Protein AF-A0A0P4WAF0-F1 (afdb_monomer_lite)

Organism: Scylla olivacea (NCBI:txid85551)

pLDDT: mean 70.24, std 19.38, range [36.19, 98.31]

Foldseek 3Di:
DDLDDDPVSLVVVCVVVVHDSVVSVVVSVVVVVVVVVVVVVVVVVVVVVVVVVVVPDDPPPPDDDDDDDDDDDDDDDDDDPPPDPDDPDDPPPPPPDPPPPVDPPPPPVPPDPDDDDPDDDD

Secondary structure (DSSP, 8-state):
--SS--HHHHHHHHHHHT--HHHHHHHHHHHHHHHHHHHHHHHHHHHHHHHHHHHS-----------------PPPPPPPP--PPPPP-PPP-----------------PPP----------

Sequence (122 aa):
MKRYLSSSERAGLAASLHLTETQVKIWFQNRRNKWKRQLAAELEAANMAHAAQRLVRVPILYHDGSSSAEAAHTPPAPPPPSSLPPQPALPPYSLYYPPVTSGYSTTVQAPTPVRPTLSSLV

Radius of gyration: 33.88 Å; chains: 1; bounding box: 62×73×93 Å

InterPro domains:
  IPR001356 Homeodomain [PF00046] (2-37)
  IPR001356 Homeodomain [PS50071] (1-38)
  IPR001356 Homeodomain [SM00389] (1-42)
  IPR001356 Homeodomain [cd00086] (3-38)
  IPR009057 Homedomain-like superfamily [SSF46689] (2-43)
  IPR017970 Homeobox, conserved site [PS00027] (13-36)
  IPR020479 Homeodomain, metazoa [PR00024] (2-13)
  IPR020479 Homeodomain, metazoa [PR00024] (17-27)
  IPR020479 Homeodomain, metazoa [PR00024] (27-36)
  IPR051300 HMX Homeobox Transcription Factors [PTHR46110] (1-120)

Structure (mmCIF, N/CA/C/O backbone):
data_AF-A0A0P4WAF0-F1
#
_entry.id   AF-A0A0P4WAF0-F1
#
loop_
_atom_site.group_PDB
_atom_site.id
_atom_site.type_symbol
_atom_site.label_atom_id
_atom_site.label_alt_id
_atom_site.label_comp_id
_atom_site.label_asym_id
_atom_site.label_entity_id
_atom_site.label_seq_id
_atom_site.pdbx_PDB_ins_code
_atom_site.Cartn_x
_atom_site.Cartn_y
_atom_site.Cartn_z
_atom_site.occupancy
_atom_site.B_iso_or_equiv
_atom_site.auth_seq_id
_atom_site.auth_comp_id
_atom_site.auth_asym_id
_atom_site.auth_atom_id
_atom_site.pdbx_PDB_model_num
ATOM 1 N N . MET A 1 1 ? -11.595 10.898 -9.612 1.00 55.12 1 MET A N 1
ATOM 2 C CA . MET A 1 1 ? -11.375 9.633 -8.866 1.00 55.12 1 MET A CA 1
ATOM 3 C C . MET A 1 1 ? -10.501 9.883 -7.646 1.00 55.12 1 MET A C 1
ATOM 5 O O . MET A 1 1 ? -9.510 10.598 -7.752 1.00 55.12 1 MET A O 1
ATOM 9 N N . LYS A 1 2 ? -10.866 9.311 -6.494 1.00 74.69 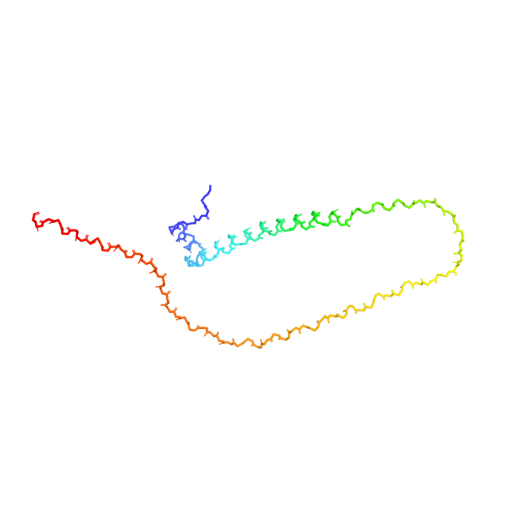2 LYS A N 1
ATOM 10 C CA . LYS A 1 2 ? -10.157 9.474 -5.216 1.00 74.69 2 LYS A CA 1
ATOM 11 C C . LYS A 1 2 ? -8.918 8.562 -5.184 1.00 74.69 2 LYS A C 1
ATOM 13 O O . LYS A 1 2 ? -9.030 7.375 -5.463 1.00 74.69 2 LYS A O 1
ATOM 18 N N . ARG A 1 3 ? -7.727 9.106 -4.888 1.00 81.06 3 ARG A N 1
ATOM 19 C CA . ARG A 1 3 ? -6.443 8.357 -4.947 1.00 81.06 3 ARG A CA 1
ATOM 20 C C . ARG A 1 3 ? -6.126 7.525 -3.695 1.00 81.06 3 ARG A C 1
ATOM 22 O O . ARG A 1 3 ? -5.143 6.785 -3.689 1.00 81.06 3 ARG A O 1
ATOM 29 N N . TYR A 1 4 ? -6.930 7.667 -2.645 1.00 93.50 4 TYR A N 1
ATOM 30 C CA . TYR A 1 4 ? -6.716 7.070 -1.330 1.00 93.50 4 TYR A CA 1
ATOM 31 C C . TYR A 1 4 ? -8.049 6.650 -0.728 1.00 93.50 4 TYR A C 1
ATOM 33 O O . TYR A 1 4 ? -9.045 7.355 -0.888 1.00 93.50 4 TYR A O 1
ATOM 41 N N . LEU A 1 5 ? -8.028 5.535 -0.005 1.00 93.44 5 LEU A N 1
ATOM 42 C CA . LEU A 1 5 ? -9.168 5.067 0.770 1.00 93.44 5 LEU A CA 1
ATOM 43 C C . LEU A 1 5 ? -9.238 5.806 2.110 1.00 93.44 5 LEU A C 1
ATOM 45 O O . LEU A 1 5 ? -8.220 5.953 2.797 1.00 93.44 5 LEU A O 1
ATOM 49 N N . SER A 1 6 ? -10.442 6.216 2.498 1.00 96.12 6 SER A N 1
ATOM 50 C CA . SER A 1 6 ? -10.777 6.616 3.863 1.00 96.12 6 SER A CA 1
ATOM 51 C C . SER A 1 6 ? -10.659 5.422 4.820 1.00 96.12 6 SER A C 1
ATOM 53 O O . SER A 1 6 ? -10.523 4.271 4.396 1.00 96.12 6 SER A O 1
ATOM 55 N N . SER A 1 7 ? -10.715 5.677 6.131 1.00 94.88 7 SER A N 1
ATOM 56 C CA . SER A 1 7 ? -10.716 4.585 7.115 1.00 94.88 7 SER A CA 1
ATOM 57 C C . SER A 1 7 ? -11.950 3.687 6.983 1.00 94.88 7 SER A C 1
ATOM 59 O O . SER A 1 7 ? -11.812 2.471 7.036 1.00 94.88 7 SER A O 1
ATOM 61 N N . SER A 1 8 ? -13.133 4.257 6.723 1.00 95.94 8 SER A N 1
ATOM 62 C CA . SER A 1 8 ? -14.366 3.480 6.538 1.00 95.94 8 SER A CA 1
ATOM 63 C C . SER A 1 8 ? -14.327 2.608 5.280 1.00 95.94 8 SER A C 1
ATOM 65 O O . SER A 1 8 ? -14.676 1.432 5.335 1.00 95.94 8 SER A O 1
ATOM 67 N N . GLU A 1 9 ? -13.826 3.144 4.163 1.00 96.81 9 GLU A N 1
ATOM 68 C CA . GLU A 1 9 ? -13.634 2.384 2.920 1.00 96.81 9 GLU A CA 1
ATOM 69 C C . GLU A 1 9 ? -12.651 1.220 3.137 1.00 96.81 9 GLU A C 1
ATOM 71 O O . GLU A 1 9 ? -12.840 0.120 2.618 1.00 96.81 9 GLU A O 1
ATOM 76 N N . ARG A 1 10 ? -11.609 1.440 3.950 1.00 97.75 10 ARG A N 1
ATOM 77 C CA . ARG A 1 10 ? -10.615 0.416 4.287 1.00 97.75 10 ARG A CA 1
ATOM 78 C C . ARG A 1 10 ? -11.198 -0.697 5.157 1.00 97.75 10 ARG A C 1
ATOM 80 O O . ARG A 1 10 ? -10.925 -1.860 4.875 1.00 97.75 10 ARG A O 1
ATOM 87 N N . ALA A 1 11 ? -12.002 -0.348 6.159 1.00 97.31 11 ALA A N 1
ATOM 88 C CA . ALA A 1 11 ? -12.689 -1.309 7.017 1.00 97.31 11 ALA A CA 1
ATOM 89 C C . ALA A 1 11 ? -13.674 -2.184 6.218 1.00 97.31 11 ALA A C 1
ATOM 91 O O . ALA A 1 11 ? -13.684 -3.402 6.382 1.00 97.31 11 ALA A O 1
ATOM 92 N N . GLY A 1 12 ? -14.431 -1.596 5.282 1.00 97.69 12 GLY A N 1
ATOM 93 C CA . GLY A 1 12 ? -15.344 -2.354 4.416 1.00 97.69 12 GLY A CA 1
ATOM 94 C C . GLY A 1 12 ? -14.625 -3.370 3.518 1.00 97.69 12 GLY A C 1
ATOM 95 O O . GLY A 1 12 ? -15.065 -4.514 3.382 1.00 97.69 12 GLY A O 1
ATOM 96 N N . LEU A 1 13 ? -13.473 -2.987 2.955 1.00 96.94 13 LEU A N 1
ATOM 97 C CA . LEU A 1 13 ? -12.644 -3.889 2.146 1.00 96.94 13 LEU A CA 1
ATOM 98 C C . LEU A 1 13 ? -11.975 -4.979 2.984 1.00 96.94 13 LEU A C 1
ATOM 100 O O . LEU A 1 13 ? -11.900 -6.122 2.545 1.00 96.94 13 LEU A O 1
ATOM 104 N N . ALA A 1 14 ? -11.501 -4.632 4.179 1.00 98.25 14 ALA A N 1
ATOM 105 C CA . ALA A 1 14 ? -10.920 -5.577 5.124 1.00 98.25 14 ALA A CA 1
ATOM 106 C C . ALA A 1 14 ? -11.926 -6.687 5.477 1.00 98.25 14 ALA A C 1
ATOM 108 O O . ALA A 1 14 ? -11.610 -7.867 5.329 1.00 98.25 14 ALA A O 1
ATOM 109 N N . ALA A 1 15 ? -13.161 -6.308 5.821 1.00 97.50 15 ALA A N 1
ATOM 110 C CA . ALA A 1 15 ? -14.244 -7.248 6.100 1.00 97.50 15 ALA A CA 1
ATOM 111 C C . ALA A 1 15 ? -14.574 -8.144 4.895 1.00 97.50 15 ALA A C 1
ATOM 113 O O . ALA A 1 15 ? -14.644 -9.360 5.039 1.00 97.50 15 ALA A O 1
ATOM 114 N N . SER A 1 16 ? -14.719 -7.557 3.703 1.00 98.06 16 SER A N 1
ATOM 115 C CA . SER A 1 16 ? -15.109 -8.293 2.488 1.00 98.06 16 SER A CA 1
ATOM 116 C C . SER A 1 16 ? -14.041 -9.279 2.002 1.00 98.06 16 SER A C 1
ATOM 118 O O . SER A 1 16 ? -14.366 -10.297 1.401 1.00 98.06 16 SER A O 1
ATOM 120 N N . LEU A 1 17 ? -12.762 -8.965 2.224 1.00 97.06 17 LEU A N 1
ATOM 121 C CA . LEU A 1 17 ? -11.628 -9.770 1.760 1.00 97.06 17 LEU A CA 1
ATOM 122 C C . LEU A 1 17 ? -11.052 -10.685 2.849 1.00 97.06 17 LEU A C 1
ATOM 124 O O . LEU A 1 17 ? -10.068 -11.371 2.587 1.00 97.06 17 LEU A O 1
ATOM 128 N N . HIS A 1 18 ? -11.625 -10.678 4.058 1.00 97.69 18 HIS A N 1
ATOM 129 C CA . HIS A 1 18 ? -11.084 -11.368 5.235 1.00 97.69 18 HIS A CA 1
ATOM 130 C C . HIS A 1 18 ? -9.613 -11.009 5.517 1.00 97.69 18 HIS A C 1
ATOM 132 O O . HIS A 1 18 ? -8.778 -11.860 5.819 1.00 97.69 18 HIS A O 1
ATOM 138 N N . LEU A 1 19 ? -9.294 -9.719 5.410 1.00 97.62 19 LEU A N 1
ATOM 139 C CA . LEU A 1 19 ? -7.977 -9.155 5.696 1.00 97.62 19 LEU A CA 1
ATOM 140 C C . LEU A 1 19 ? -8.079 -8.120 6.818 1.00 97.62 19 LEU A C 1
ATOM 142 O O . LEU A 1 19 ? -9.146 -7.616 7.141 1.00 97.62 19 LEU A O 1
ATOM 146 N N . THR A 1 20 ? -6.941 -7.742 7.386 1.00 98.31 20 THR A N 1
ATOM 147 C CA . THR A 1 20 ?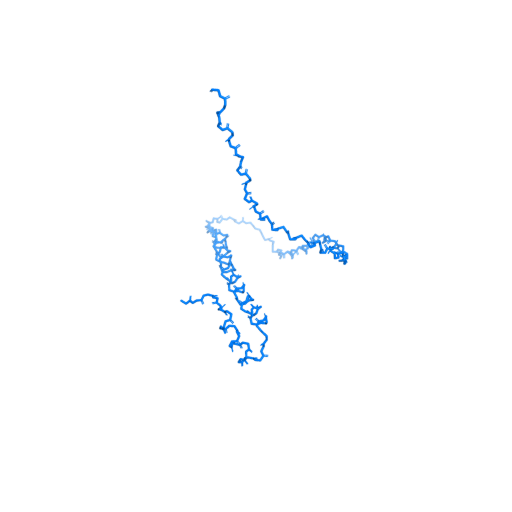 -6.834 -6.611 8.313 1.00 98.31 20 THR A CA 1
ATOM 148 C C . THR A 1 20 ? -6.721 -5.287 7.556 1.00 98.31 20 THR A C 1
ATOM 150 O O . THR A 1 20 ? -6.148 -5.210 6.464 1.00 98.31 20 THR A O 1
ATOM 153 N N . GLU A 1 21 ? -7.170 -4.193 8.174 1.00 97.44 21 GLU A N 1
ATOM 154 C CA . GLU A 1 21 ? -6.993 -2.840 7.628 1.00 97.44 21 GLU A CA 1
ATOM 155 C C . GLU A 1 21 ? -5.527 -2.512 7.297 1.00 97.44 21 GLU A C 1
ATOM 157 O O . GLU A 1 21 ? -5.242 -1.804 6.327 1.00 97.44 21 GLU A O 1
ATOM 162 N N . THR A 1 22 ? -4.580 -3.047 8.074 1.00 98.06 22 THR A N 1
ATOM 163 C CA . THR A 1 22 ? -3.142 -2.883 7.830 1.00 98.06 22 THR A CA 1
ATOM 164 C C . THR A 1 22 ? -2.698 -3.584 6.549 1.00 98.06 22 THR A C 1
ATOM 166 O O . THR A 1 22 ? -1.953 -2.990 5.770 1.00 98.06 22 THR A O 1
ATOM 169 N N . GLN A 1 23 ? -3.181 -4.797 6.277 1.00 98.25 23 GLN A N 1
ATOM 170 C CA . GLN A 1 23 ? -2.884 -5.500 5.025 1.00 98.25 23 GLN A CA 1
ATOM 171 C C . GLN A 1 23 ? -3.455 -4.749 3.822 1.00 98.25 23 GLN A C 1
ATOM 173 O O . GLN A 1 23 ? -2.741 -4.537 2.843 1.00 98.25 23 GLN A O 1
ATOM 178 N N . VAL A 1 24 ? -4.693 -4.254 3.923 1.00 98.06 24 VAL A N 1
ATOM 179 C CA . VAL A 1 24 ? -5.299 -3.416 2.876 1.00 98.06 24 VAL A CA 1
ATOM 180 C C . VAL A 1 24 ? -4.457 -2.153 2.650 1.00 98.06 24 VAL A C 1
ATOM 182 O O . VAL A 1 24 ? -4.125 -1.816 1.512 1.00 98.06 24 VAL A O 1
ATOM 185 N N . LYS A 1 25 ? -4.022 -1.483 3.725 1.00 96.56 25 LYS A N 1
ATOM 186 C CA . LYS A 1 25 ? -3.137 -0.309 3.658 1.00 96.56 25 LYS A CA 1
ATOM 187 C C . LYS A 1 25 ? -1.823 -0.616 2.927 1.00 96.56 25 LYS A C 1
ATOM 189 O O . LYS A 1 25 ? -1.447 0.130 2.022 1.00 96.56 25 LYS A O 1
ATOM 194 N N . ILE A 1 26 ? -1.140 -1.705 3.289 1.00 98.06 26 ILE A N 1
ATOM 195 C CA . ILE A 1 26 ? 0.131 -2.122 2.672 1.00 98.06 26 ILE A CA 1
ATOM 196 C C . ILE A 1 26 ? -0.077 -2.497 1.202 1.00 98.06 26 ILE A C 1
ATOM 198 O O . ILE A 1 26 ? 0.698 -2.079 0.345 1.00 98.06 26 ILE A O 1
ATOM 202 N N . TRP A 1 27 ? -1.149 -3.218 0.879 1.00 97.00 27 TRP A N 1
ATOM 203 C CA . TRP A 1 27 ? -1.453 -3.623 -0.490 1.00 97.00 27 TRP A CA 1
ATOM 204 C C . TRP A 1 27 ? -1.658 -2.418 -1.415 1.00 97.00 27 TRP A C 1
ATOM 206 O O . TRP A 1 27 ? -1.016 -2.317 -2.465 1.00 97.00 27 TRP A O 1
ATOM 216 N N . PHE A 1 28 ? -2.466 -1.440 -0.994 1.00 96.88 28 PHE A N 1
ATOM 217 C CA . PHE A 1 28 ? -2.648 -0.199 -1.752 1.00 96.88 28 PHE A CA 1
ATOM 218 C C . PHE A 1 28 ? -1.364 0.632 -1.832 1.00 96.88 28 PHE A C 1
ATOM 220 O O . PHE A 1 28 ? -1.125 1.303 -2.840 1.00 96.88 28 PHE A O 1
ATOM 227 N N . GLN A 1 29 ? -0.519 0.600 -0.799 1.00 97.12 29 GLN A N 1
ATOM 228 C CA . GLN A 1 29 ? 0.784 1.260 -0.827 1.00 97.12 29 GLN A CA 1
ATOM 229 C C . GLN A 1 29 ? 1.721 0.610 -1.855 1.00 97.12 29 GLN A C 1
ATOM 231 O O . GLN A 1 29 ? 2.323 1.317 -2.665 1.00 97.12 29 GLN A O 1
ATOM 236 N N . ASN A 1 30 ? 1.787 -0.721 -1.887 1.00 97.31 30 ASN A N 1
ATOM 237 C CA . ASN A 1 30 ? 2.558 -1.473 -2.874 1.00 97.31 30 ASN A CA 1
ATOM 238 C C . ASN A 1 30 ? 2.057 -1.208 -4.293 1.00 97.31 30 ASN A C 1
ATOM 240 O O . ASN A 1 30 ? 2.860 -0.943 -5.187 1.00 97.31 30 ASN A O 1
ATOM 244 N N . ARG A 1 31 ? 0.735 -1.182 -4.499 1.00 96.38 31 ARG A N 1
ATOM 245 C CA . ARG A 1 31 ? 0.140 -0.898 -5.809 1.00 96.38 31 ARG A CA 1
ATOM 246 C C . ARG A 1 31 ? 0.475 0.508 -6.312 1.00 96.38 31 ARG A C 1
ATOM 248 O O . ARG A 1 31 ? 0.886 0.656 -7.461 1.00 96.38 31 ARG A O 1
ATOM 255 N N . ARG A 1 32 ? 0.386 1.529 -5.450 1.00 95.94 32 ARG A N 1
ATOM 256 C CA . ARG A 1 32 ? 0.780 2.910 -5.797 1.00 95.94 32 ARG A CA 1
ATOM 257 C C . ARG A 1 32 ? 2.280 3.039 -6.066 1.00 95.94 32 ARG A C 1
ATOM 259 O O . ARG A 1 32 ? 2.674 3.731 -7.001 1.00 95.94 32 ARG A O 1
ATOM 266 N N . ASN A 1 33 ? 3.121 2.362 -5.287 1.00 96.25 33 ASN A N 1
ATOM 267 C CA . ASN A 1 33 ? 4.564 2.357 -5.526 1.00 96.25 33 ASN A CA 1
ATOM 268 C C . ASN A 1 33 ? 4.929 1.668 -6.845 1.00 96.25 33 ASN A C 1
ATOM 270 O O . ASN A 1 33 ? 5.774 2.187 -7.570 1.00 96.25 33 ASN A O 1
ATOM 274 N N . LYS A 1 34 ? 4.273 0.552 -7.186 1.00 95.75 34 LYS A N 1
ATOM 275 C CA . LYS A 1 34 ? 4.471 -0.132 -8.470 1.00 95.75 34 LYS A CA 1
ATOM 276 C C . LYS A 1 34 ? 4.147 0.794 -9.642 1.00 95.75 34 LYS A C 1
ATOM 278 O O . LYS A 1 34 ? 4.989 0.957 -10.515 1.00 95.75 34 LYS A O 1
ATOM 283 N N . TRP A 1 35 ? 3.001 1.471 -9.592 1.00 92.69 35 TRP A N 1
ATOM 284 C CA . TRP A 1 35 ? 2.609 2.445 -10.613 1.00 92.69 35 TRP A CA 1
ATOM 285 C C . TRP A 1 35 ? 3.657 3.545 -10.798 1.00 92.69 35 TRP A C 1
ATOM 287 O O . TRP A 1 35 ? 4.095 3.827 -11.907 1.00 92.69 35 TRP A O 1
ATOM 297 N N . LYS A 1 36 ? 4.100 4.149 -9.690 1.00 93.25 36 LYS A N 1
ATOM 298 C CA . LYS A 1 36 ? 5.123 5.201 -9.718 1.00 93.25 36 LYS A CA 1
ATOM 299 C C . LYS A 1 36 ? 6.440 4.699 -10.323 1.00 93.25 36 LYS A C 1
ATOM 301 O O . LYS A 1 36 ? 7.072 5.427 -11.077 1.00 93.25 36 LYS A O 1
ATOM 306 N N . ARG A 1 37 ? 6.839 3.460 -10.013 1.00 93.62 37 ARG A N 1
ATOM 307 C CA . ARG A 1 37 ? 8.032 2.827 -10.596 1.00 93.62 37 ARG A CA 1
ATOM 308 C C . ARG A 1 37 ? 7.874 2.549 -12.087 1.00 93.62 37 ARG A C 1
ATOM 310 O O . ARG A 1 37 ? 8.841 2.722 -12.810 1.00 93.62 37 ARG A O 1
ATOM 317 N N . GLN A 1 38 ? 6.693 2.128 -12.532 1.00 93.00 38 GLN A N 1
ATOM 318 C CA . GLN A 1 38 ? 6.416 1.895 -13.951 1.00 93.00 38 GLN A CA 1
ATOM 319 C C . GLN A 1 38 ? 6.522 3.196 -14.744 1.00 93.00 38 GLN A C 1
ATOM 321 O O . GLN A 1 38 ? 7.273 3.237 -15.706 1.00 93.00 38 GLN A O 1
ATOM 326 N N . LEU A 1 39 ? 5.913 4.276 -14.251 1.00 89.75 39 LEU A N 1
ATOM 327 C CA . LEU A 1 39 ? 5.995 5.583 -14.902 1.00 89.75 39 LEU A CA 1
ATOM 328 C C . LEU A 1 39 ? 7.440 6.108 -14.996 1.00 89.75 39 LEU A C 1
ATOM 330 O O . LEU A 1 39 ? 7.832 6.678 -16.009 1.00 89.75 39 LEU A O 1
ATOM 334 N N . ALA A 1 40 ? 8.246 5.900 -13.949 1.00 88.44 40 ALA A N 1
ATOM 335 C CA . ALA A 1 40 ? 9.665 6.249 -13.978 1.00 88.44 40 ALA A CA 1
ATOM 336 C C . ALA A 1 40 ? 10.450 5.376 -14.972 1.00 88.44 40 ALA A C 1
ATOM 338 O O . ALA A 1 40 ? 11.261 5.889 -15.732 1.00 88.44 40 ALA A O 1
ATOM 339 N N . ALA A 1 41 ? 10.183 4.068 -15.002 1.00 88.94 41 ALA A N 1
ATOM 340 C CA . ALA A 1 41 ? 10.840 3.149 -15.925 1.00 88.94 41 ALA A CA 1
ATOM 341 C C . ALA A 1 41 ? 10.498 3.442 -17.395 1.00 88.94 41 ALA A C 1
ATOM 343 O O . ALA A 1 41 ? 11.368 3.323 -18.248 1.00 88.94 41 ALA A O 1
ATOM 344 N N . GLU A 1 42 ? 9.264 3.851 -17.697 1.00 84.62 42 GLU A N 1
ATOM 345 C CA . GLU A 1 42 ? 8.860 4.261 -19.047 1.00 84.62 42 GLU A CA 1
ATOM 346 C C . GLU A 1 42 ? 9.609 5.516 -19.513 1.00 84.62 42 GLU A C 1
ATOM 348 O O . GLU A 1 42 ? 10.041 5.579 -20.662 1.00 84.62 42 GLU A O 1
ATOM 353 N N . LEU A 1 43 ? 9.826 6.486 -18.619 1.00 79.75 43 LEU A N 1
ATOM 354 C CA . LEU A 1 43 ? 10.614 7.681 -18.923 1.00 79.75 43 LEU A CA 1
ATOM 355 C C . LEU A 1 43 ? 12.088 7.342 -19.189 1.00 79.75 43 LEU A C 1
ATOM 357 O O . LEU A 1 43 ? 12.659 7.811 -20.172 1.00 79.75 43 LEU A O 1
ATOM 361 N N . GLU A 1 44 ? 12.687 6.495 -18.350 1.00 76.88 44 GLU A N 1
ATOM 362 C CA . GLU A 1 44 ? 14.059 6.016 -18.549 1.00 76.88 44 GLU A CA 1
ATOM 363 C C . GLU A 1 44 ? 14.194 5.223 -19.856 1.00 76.88 44 GLU A C 1
ATOM 365 O O . GLU A 1 44 ? 15.140 5.430 -20.615 1.00 76.88 44 GLU A O 1
ATOM 370 N N . ALA A 1 45 ? 13.223 4.361 -20.172 1.00 74.31 45 ALA A N 1
ATOM 371 C CA . ALA A 1 45 ? 13.206 3.594 -21.414 1.00 74.31 45 ALA A CA 1
ATOM 372 C C . ALA A 1 45 ? 13.070 4.497 -22.650 1.00 74.31 45 ALA A C 1
ATOM 374 O O . ALA A 1 45 ? 13.765 4.282 -23.642 1.00 74.31 45 ALA A O 1
ATOM 375 N N . ALA A 1 46 ? 12.232 5.536 -22.590 1.00 71.12 46 ALA A N 1
ATOM 376 C CA . ALA A 1 46 ? 12.122 6.526 -23.658 1.00 71.12 46 ALA A CA 1
ATOM 377 C C . ALA A 1 46 ? 13.435 7.306 -23.837 1.00 71.12 46 ALA A C 1
ATOM 379 O O . ALA A 1 46 ? 13.909 7.475 -24.960 1.00 71.12 46 ALA A O 1
ATOM 380 N N . ASN A 1 47 ? 14.075 7.715 -22.740 1.00 69.25 47 ASN A N 1
ATOM 381 C CA . ASN A 1 47 ? 15.364 8.401 -22.781 1.00 69.25 47 ASN A CA 1
ATOM 382 C C . ASN A 1 47 ? 16.480 7.505 -23.356 1.00 69.25 47 ASN A C 1
ATOM 384 O O . ASN A 1 47 ? 17.258 7.943 -24.205 1.00 69.25 47 ASN A O 1
ATOM 388 N N . MET A 1 48 ? 16.516 6.225 -22.972 1.00 66.19 48 MET A N 1
ATOM 389 C CA . MET A 1 48 ? 17.438 5.231 -23.532 1.00 66.19 48 MET A CA 1
ATOM 390 C C . MET A 1 48 ? 17.178 4.967 -25.020 1.00 66.19 48 MET A C 1
ATOM 392 O O . MET A 1 48 ? 18.131 4.867 -25.789 1.00 66.19 48 MET A O 1
ATOM 396 N N . ALA A 1 49 ? 15.917 4.906 -25.456 1.00 63.41 49 ALA A N 1
ATOM 397 C CA . ALA A 1 49 ? 15.567 4.749 -26.867 1.00 63.41 49 ALA A CA 1
ATOM 398 C C . ALA A 1 49 ? 16.003 5.964 -27.705 1.00 63.41 49 ALA A C 1
ATOM 400 O O . ALA A 1 49 ? 16.557 5.799 -28.793 1.00 63.41 49 ALA A O 1
ATOM 401 N N . HIS A 1 50 ? 15.837 7.182 -27.182 1.00 58.12 50 HIS A N 1
ATOM 402 C CA . HIS A 1 50 ? 16.336 8.398 -27.825 1.00 58.12 50 HIS A CA 1
ATOM 403 C C . HIS A 1 50 ? 17.870 8.467 -27.855 1.00 58.12 50 HIS A C 1
ATOM 405 O O . HIS A 1 50 ? 18.441 8.917 -28.848 1.00 58.12 50 HIS A O 1
ATOM 411 N N . ALA A 1 51 ? 18.559 7.983 -26.818 1.00 58.34 51 ALA A N 1
ATOM 412 C CA . ALA A 1 51 ? 20.017 7.874 -26.813 1.00 58.34 51 ALA A CA 1
ATOM 413 C C . ALA A 1 51 ? 20.523 6.818 -27.816 1.00 58.34 51 ALA A C 1
ATOM 415 O O . ALA A 1 51 ? 21.469 7.079 -28.559 1.00 58.34 51 ALA A O 1
ATOM 416 N N . ALA A 1 52 ? 19.858 5.663 -27.909 1.00 57.50 52 ALA A N 1
ATOM 417 C CA . ALA A 1 52 ? 20.193 4.601 -28.858 1.00 57.50 52 ALA A CA 1
ATOM 418 C C . ALA A 1 52 ? 20.006 5.043 -30.322 1.00 57.50 52 ALA A C 1
ATOM 420 O O . ALA A 1 52 ? 20.849 4.750 -31.166 1.00 57.50 52 ALA A O 1
ATOM 421 N N . GLN A 1 53 ? 18.966 5.829 -30.625 1.00 55.59 53 GLN A N 1
ATOM 422 C CA . GLN A 1 53 ? 18.760 6.413 -31.960 1.00 55.59 53 GLN A CA 1
ATOM 423 C C . GLN A 1 53 ? 19.837 7.441 -32.349 1.00 55.59 53 GLN A C 1
ATOM 425 O O . GLN A 1 53 ? 20.098 7.635 -33.533 1.00 55.59 53 GLN A O 1
ATOM 430 N N . ARG A 1 54 ? 20.490 8.092 -31.376 1.00 54.88 54 ARG A N 1
ATOM 431 C CA . ARG A 1 54 ? 21.579 9.055 -31.628 1.00 54.88 54 ARG A CA 1
ATOM 432 C C . ARG A 1 54 ? 22.936 8.390 -31.855 1.00 54.88 54 ARG A C 1
ATOM 434 O O . ARG A 1 54 ? 23.795 8.998 -32.484 1.00 54.88 54 ARG A O 1
ATOM 441 N N . LEU A 1 55 ? 23.131 7.167 -31.362 1.00 56.06 55 LEU A N 1
ATOM 442 C CA . LEU A 1 55 ? 24.371 6.405 -31.549 1.00 56.06 55 LEU A CA 1
ATOM 443 C C . LEU A 1 55 ? 24.379 5.580 -32.849 1.00 56.06 55 LEU A C 1
ATOM 445 O O . LEU A 1 55 ? 25.439 5.130 -33.274 1.00 56.06 55 LEU A O 1
ATOM 449 N N . VAL A 1 56 ? 23.230 5.430 -33.522 1.00 56.00 56 VAL A N 1
ATOM 450 C CA . VAL A 1 56 ? 23.087 4.681 -34.785 1.00 56.00 56 VAL A CA 1
ATOM 451 C C . VAL A 1 56 ? 22.691 5.620 -35.930 1.00 56.00 56 VAL A C 1
ATOM 453 O O . VAL A 1 56 ? 21.629 5.494 -36.532 1.00 56.00 56 VAL A O 1
ATOM 456 N N . ARG A 1 57 ? 23.544 6.593 -36.261 1.00 55.16 57 ARG A N 1
ATOM 457 C CA . ARG A 1 57 ? 23.525 7.204 -37.602 1.00 55.16 57 ARG A CA 1
ATOM 458 C C . ARG A 1 57 ? 24.900 7.733 -37.990 1.00 55.16 57 ARG A C 1
ATOM 460 O O . ARG A 1 57 ? 25.154 8.930 -37.933 1.00 55.16 57 ARG A O 1
ATOM 467 N N . VAL A 1 58 ? 25.754 6.829 -38.463 1.00 59.25 58 VAL A N 1
ATOM 468 C CA . VAL A 1 58 ? 26.837 7.181 -39.388 1.00 59.25 58 VAL A CA 1
ATOM 469 C C . VAL A 1 58 ? 26.404 6.691 -40.769 1.00 59.25 58 VAL A C 1
ATOM 471 O O . VAL A 1 58 ? 26.416 5.485 -41.011 1.00 59.25 58 VAL A O 1
ATOM 474 N N . PRO A 1 59 ? 25.973 7.575 -41.683 1.00 57.50 59 PRO A N 1
ATOM 475 C CA . PRO A 1 59 ? 25.904 7.224 -43.089 1.00 57.50 59 PRO A CA 1
ATOM 476 C C . PRO A 1 59 ? 27.350 7.099 -43.570 1.00 57.50 59 PRO A C 1
ATOM 478 O O . PRO A 1 59 ? 28.016 8.106 -43.805 1.00 57.50 59 PRO A O 1
ATOM 481 N N . ILE A 1 60 ? 27.863 5.872 -43.663 1.00 60.06 60 ILE A N 1
ATOM 482 C CA . ILE A 1 60 ? 29.137 5.647 -44.339 1.00 60.06 60 ILE A CA 1
ATOM 483 C C . ILE A 1 60 ? 28.860 5.754 -45.840 1.00 60.06 60 ILE A C 1
ATOM 485 O O . ILE A 1 60 ? 28.445 4.797 -46.488 1.00 60.06 60 ILE A O 1
ATOM 489 N N . LEU A 1 61 ? 29.040 6.961 -46.377 1.00 58.62 61 LEU A N 1
ATOM 490 C CA . LEU A 1 61 ? 29.208 7.203 -47.807 1.00 58.62 61 LEU A CA 1
ATOM 491 C C . LEU A 1 61 ? 30.573 6.632 -48.210 1.00 58.62 61 LEU A C 1
ATOM 493 O O . LEU A 1 61 ? 31.561 7.364 -48.289 1.00 58.62 61 LEU A O 1
ATOM 497 N N . TYR A 1 62 ? 30.641 5.317 -48.421 1.00 51.72 62 TYR A N 1
ATOM 498 C CA . TYR A 1 62 ? 31.770 4.724 -49.128 1.00 51.72 62 TYR A CA 1
ATOM 499 C C . TYR A 1 62 ? 31.789 5.326 -50.533 1.00 51.72 62 TYR A C 1
ATOM 501 O O . TYR A 1 62 ? 30.897 5.072 -51.341 1.00 51.72 62 TYR A O 1
ATOM 509 N N . HIS A 1 63 ? 32.777 6.178 -50.786 1.00 51.03 63 HIS A N 1
ATOM 510 C CA . HIS A 1 63 ? 33.129 6.577 -52.135 1.00 51.03 63 HIS A CA 1
ATOM 511 C C . HIS A 1 63 ? 33.898 5.410 -52.749 1.00 51.03 63 HIS A C 1
ATOM 513 O O . HIS A 1 63 ? 34.946 5.008 -52.243 1.00 51.03 63 HIS A O 1
ATOM 519 N N . ASP A 1 64 ? 33.307 4.849 -53.799 1.00 42.53 64 ASP A N 1
ATOM 520 C CA . ASP A 1 64 ? 33.947 3.935 -54.731 1.00 42.53 64 ASP A CA 1
ATOM 521 C C . ASP A 1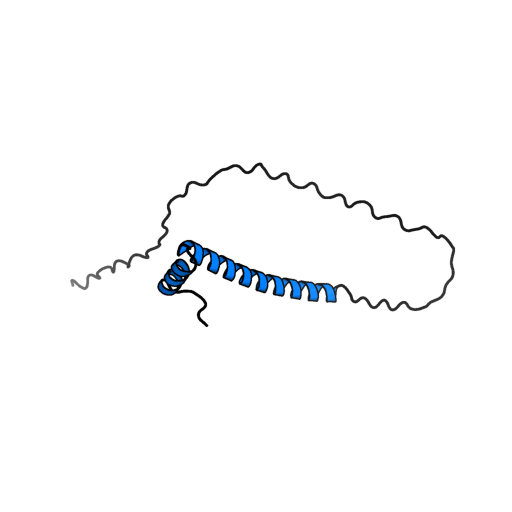 64 ? 35.156 4.635 -55.365 1.00 42.53 64 ASP A C 1
ATOM 523 O O . ASP A 1 64 ? 35.065 5.761 -55.857 1.00 42.53 64 ASP A O 1
ATOM 527 N N . GLY A 1 65 ? 36.310 3.989 -55.261 1.00 38.06 65 GLY A N 1
ATOM 528 C CA . GLY A 1 65 ? 37.604 4.565 -55.597 1.00 38.06 65 GLY A CA 1
ATOM 529 C C . GLY A 1 65 ? 38.667 3.483 -55.650 1.00 38.06 65 GLY A C 1
ATOM 530 O O . GLY A 1 65 ? 39.617 3.497 -54.878 1.00 38.06 65 GLY A O 1
ATOM 531 N N . SER A 1 66 ? 38.418 2.505 -56.518 1.00 44.44 66 SER A N 1
ATOM 532 C CA . SER A 1 66 ? 39.369 1.600 -57.165 1.00 44.44 66 SER A CA 1
ATOM 533 C C . SER A 1 66 ? 40.855 1.878 -56.886 1.00 44.44 66 SER A C 1
ATOM 535 O O . SER A 1 66 ? 41.378 2.903 -57.320 1.00 44.44 66 SER A O 1
ATOM 537 N N . SER A 1 67 ? 41.545 0.941 -56.226 1.00 36.19 67 SER A N 1
ATOM 538 C CA . SER A 1 67 ? 42.987 0.681 -56.387 1.00 36.19 67 SER A CA 1
ATOM 539 C C . SER A 1 67 ? 43.363 -0.654 -55.739 1.00 36.19 67 SER A C 1
ATOM 541 O O . SER A 1 67 ? 43.269 -0.827 -54.527 1.00 36.19 67 SER A O 1
ATOM 543 N N . SER A 1 68 ? 43.765 -1.600 -56.587 1.00 44.81 68 SER A N 1
ATOM 544 C CA . SER A 1 68 ? 44.307 -2.922 -56.271 1.00 44.81 68 SER A CA 1
ATOM 545 C C . SER A 1 68 ? 45.389 -2.916 -55.191 1.00 44.81 68 SER A C 1
ATOM 547 O O . SER A 1 68 ? 46.353 -2.170 -55.323 1.00 44.81 68 SER A O 1
ATOM 549 N N . ALA A 1 69 ? 45.310 -3.853 -54.241 1.00 41.94 69 ALA A N 1
ATOM 550 C CA . ALA A 1 69 ? 46.464 -4.632 -53.783 1.00 41.94 69 ALA A CA 1
ATOM 551 C C . ALA A 1 69 ? 46.037 -5.772 -52.840 1.00 41.94 69 ALA A C 1
ATOM 553 O O . ALA A 1 69 ? 45.524 -5.543 -51.752 1.00 41.94 69 ALA A O 1
ATOM 554 N N . GLU A 1 70 ? 46.340 -6.984 -53.298 1.00 36.47 70 GLU A N 1
ATOM 555 C CA . GLU A 1 70 ? 46.958 -8.063 -52.524 1.00 36.47 70 GLU A CA 1
ATOM 556 C C . GLU A 1 70 ? 46.139 -8.843 -51.476 1.00 36.47 70 GLU A C 1
ATOM 558 O O . GLU A 1 70 ? 45.641 -8.358 -50.465 1.00 36.47 70 GLU A O 1
ATOM 563 N N . ALA A 1 71 ? 46.049 -10.139 -51.767 1.00 49.69 71 ALA A N 1
ATOM 564 C CA . ALA A 1 71 ? 45.410 -11.184 -50.999 1.00 49.69 71 ALA A CA 1
ATOM 565 C C . ALA A 1 71 ? 46.071 -11.423 -49.632 1.00 49.69 71 ALA A C 1
ATOM 567 O O . ALA A 1 71 ? 47.250 -11.751 -49.565 1.00 49.69 71 ALA A O 1
ATOM 568 N N . ALA A 1 72 ? 45.263 -11.429 -48.571 1.00 44.09 72 ALA A N 1
ATOM 569 C CA . ALA A 1 72 ? 45.473 -12.278 -47.398 1.00 44.09 72 ALA A CA 1
ATOM 570 C C . ALA A 1 72 ? 44.167 -12.370 -46.594 1.00 44.09 72 ALA A C 1
ATOM 572 O O . ALA A 1 72 ? 43.855 -11.519 -45.765 1.00 44.09 72 ALA A O 1
ATOM 573 N N . HIS A 1 73 ? 43.380 -13.414 -46.853 1.00 48.69 73 HIS A N 1
ATOM 574 C CA . HIS A 1 73 ? 42.233 -13.766 -46.024 1.00 48.69 73 HIS A CA 1
ATOM 575 C C . HIS A 1 73 ? 42.732 -14.382 -44.710 1.00 48.69 73 HIS A C 1
ATOM 577 O O . HIS A 1 73 ? 43.034 -15.572 -44.654 1.00 48.69 73 HIS A O 1
ATOM 583 N N . THR A 1 74 ? 42.805 -13.588 -43.647 1.00 57.91 74 THR A N 1
ATOM 584 C CA . THR A 1 74 ? 42.829 -14.086 -42.267 1.00 57.91 74 THR A CA 1
ATOM 585 C C . THR A 1 74 ? 41.443 -13.889 -41.650 1.00 57.91 74 THR A C 1
ATOM 587 O O . THR A 1 74 ? 40.901 -12.784 -41.709 1.00 57.91 74 THR A O 1
ATOM 590 N N . PRO A 1 75 ? 40.817 -14.930 -41.066 1.00 65.38 75 PRO A N 1
ATOM 591 C CA . PRO A 1 75 ? 39.589 -14.733 -40.308 1.00 65.38 75 PRO A CA 1
ATOM 592 C C . PRO A 1 75 ? 39.888 -13.872 -39.06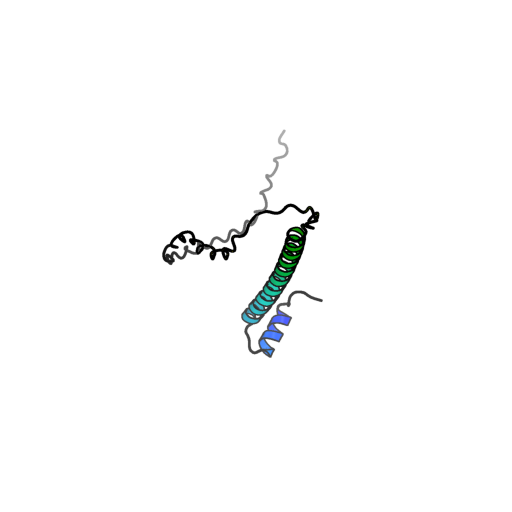6 1.00 65.38 75 PRO A C 1
ATOM 594 O O . PRO A 1 75 ? 40.948 -14.043 -38.454 1.00 65.38 75 PRO A O 1
ATOM 597 N N . PRO A 1 76 ? 38.990 -12.952 -38.667 1.00 60.62 76 PRO A N 1
ATOM 598 C CA . PRO A 1 76 ? 39.195 -12.152 -37.468 1.00 60.62 76 PRO A CA 1
ATOM 599 C C . PRO A 1 76 ? 39.187 -13.062 -36.233 1.00 60.62 76 PRO A C 1
ATOM 601 O O . PRO A 1 76 ? 38.264 -13.852 -36.029 1.00 60.62 76 PRO A O 1
ATOM 604 N N . ALA A 1 77 ? 40.237 -12.960 -35.418 1.00 67.12 77 ALA A N 1
ATOM 605 C CA . ALA A 1 77 ? 40.344 -13.651 -34.139 1.00 67.12 77 ALA A CA 1
ATOM 606 C C . ALA A 1 77 ? 39.163 -13.283 -33.213 1.00 67.12 77 ALA A C 1
ATOM 608 O O . ALA A 1 77 ? 38.696 -12.139 -33.249 1.00 67.12 77 ALA A O 1
ATOM 609 N N . PRO A 1 78 ? 38.674 -14.213 -32.368 1.00 70.25 78 PRO A N 1
ATOM 610 C CA . PRO A 1 78 ? 37.655 -13.886 -31.378 1.00 70.25 78 PRO A CA 1
ATOM 611 C C . PRO A 1 78 ? 38.187 -12.822 -30.401 1.00 70.25 78 PRO A C 1
ATOM 613 O O . PRO A 1 78 ? 39.379 -12.834 -30.077 1.00 70.25 78 PRO A O 1
ATOM 616 N N . PRO A 1 79 ? 37.335 -11.903 -29.911 1.00 70.31 79 PRO A N 1
ATOM 617 C CA . PRO A 1 79 ? 37.758 -10.925 -28.917 1.00 70.31 79 PRO A CA 1
ATOM 618 C C . PRO A 1 79 ? 38.235 -11.644 -27.642 1.00 70.31 79 PRO A C 1
ATOM 620 O O . PRO A 1 79 ? 37.651 -12.667 -27.268 1.00 70.31 79 PRO A O 1
ATOM 623 N N . PRO A 1 80 ? 39.276 -11.137 -26.953 1.00 70.88 80 PRO A N 1
ATOM 624 C CA . PRO A 1 80 ? 39.708 -11.715 -25.687 1.00 70.88 80 PRO A CA 1
ATOM 625 C C . PRO A 1 80 ? 38.563 -11.638 -24.664 1.00 70.88 80 PRO A C 1
ATOM 627 O O . PRO A 1 80 ? 37.795 -10.667 -24.687 1.00 70.88 80 PRO A O 1
ATOM 630 N N . PRO A 1 81 ? 38.426 -12.621 -23.753 1.00 65.00 81 PRO A N 1
ATOM 631 C CA . PRO A 1 81 ? 37.433 -12.537 -22.694 1.00 65.00 81 PRO A CA 1
ATOM 632 C C . PRO A 1 81 ? 37.714 -11.272 -21.886 1.00 65.00 81 PRO A C 1
ATOM 634 O O . PRO A 1 81 ? 38.824 -11.074 -21.393 1.00 65.00 81 PRO A O 1
ATOM 637 N N . SER A 1 82 ? 36.721 -10.386 -21.794 1.00 69.69 82 SER A N 1
ATOM 638 C CA . SER A 1 82 ? 36.819 -9.186 -20.974 1.00 69.69 82 SER A CA 1
ATOM 639 C C . SER A 1 82 ? 37.152 -9.603 -19.546 1.00 69.69 82 SER A C 1
ATOM 641 O O . SER A 1 82 ? 36.332 -10.226 -18.872 1.00 69.69 82 SER A O 1
ATOM 643 N N . SER A 1 83 ? 38.365 -9.285 -19.097 1.00 67.94 83 SER A N 1
ATOM 644 C CA . SER A 1 83 ? 38.777 -9.457 -17.710 1.00 67.94 83 SER A CA 1
ATOM 645 C C . SER A 1 83 ? 37.833 -8.640 -16.835 1.00 67.94 83 SER A C 1
ATOM 647 O O . SER A 1 83 ? 37.919 -7.412 -16.792 1.00 67.94 83 SER A O 1
ATOM 649 N N . LEU A 1 84 ? 36.883 -9.316 -16.187 1.00 70.62 84 LEU A N 1
ATOM 650 C CA . LEU A 1 84 ? 36.004 -8.701 -15.201 1.00 70.62 84 LEU A CA 1
ATOM 651 C C . LEU A 1 84 ? 36.883 -8.080 -14.106 1.00 70.62 84 LEU A C 1
ATOM 653 O O . LEU A 1 84 ? 37.761 -8.772 -13.581 1.00 70.62 84 LEU A O 1
ATOM 657 N N . PRO A 1 85 ? 36.684 -6.798 -13.751 1.00 72.06 85 PRO A N 1
ATOM 658 C CA . PRO A 1 85 ? 37.407 -6.210 -12.635 1.00 72.06 85 PRO A CA 1
ATOM 659 C C . PRO A 1 85 ? 37.094 -7.004 -11.355 1.00 72.06 85 PRO A C 1
ATOM 661 O O . PRO A 1 85 ? 35.963 -7.481 -11.197 1.00 72.06 85 PRO A O 1
ATOM 664 N N . PRO A 1 86 ? 38.064 -7.164 -10.436 1.00 66.94 86 PRO A N 1
ATOM 665 C CA . PRO A 1 86 ? 37.827 -7.853 -9.177 1.00 66.94 86 PRO A CA 1
ATOM 666 C C . PRO A 1 86 ? 36.700 -7.139 -8.430 1.00 66.94 86 PRO A C 1
ATOM 668 O O . PRO A 1 86 ? 36.798 -5.952 -8.113 1.00 66.94 86 PRO A O 1
ATOM 671 N N . GLN A 1 87 ? 35.601 -7.855 -8.189 1.00 69.50 87 GLN A N 1
ATOM 672 C CA . GLN A 1 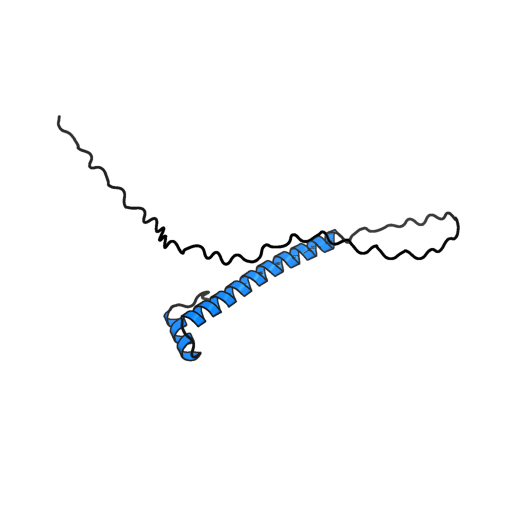87 ? 34.505 -7.323 -7.391 1.00 69.50 87 GLN A CA 1
ATOM 673 C C . GLN A 1 87 ? 35.012 -7.103 -5.960 1.00 69.50 87 GLN A C 1
ATOM 675 O O . GLN A 1 87 ? 35.638 -8.010 -5.401 1.00 69.50 87 GLN A O 1
ATOM 680 N N . PRO A 1 88 ? 34.761 -5.934 -5.343 1.00 67.19 88 PRO A N 1
ATOM 681 C CA . PRO A 1 88 ? 35.080 -5.746 -3.939 1.00 67.19 88 PRO A CA 1
ATOM 682 C C . PRO A 1 88 ? 34.251 -6.739 -3.120 1.00 67.19 88 PRO A C 1
ATOM 684 O O . PRO A 1 88 ? 33.023 -6.768 -3.219 1.00 67.19 88 PRO A O 1
ATOM 687 N N . ALA A 1 89 ? 34.928 -7.574 -2.330 1.00 70.88 89 ALA A N 1
ATOM 688 C CA . ALA A 1 89 ? 34.273 -8.469 -1.390 1.00 70.88 89 ALA A CA 1
ATOM 689 C C . ALA A 1 89 ? 33.442 -7.625 -0.415 1.00 70.88 89 ALA A C 1
ATOM 691 O O . ALA A 1 89 ? 33.985 -6.820 0.345 1.00 70.88 89 ALA A O 1
ATOM 692 N N . LEU A 1 90 ? 32.118 -7.780 -0.462 1.00 69.75 90 LEU A N 1
ATOM 693 C CA . LEU A 1 90 ? 31.244 -7.167 0.529 1.00 69.75 90 LEU A CA 1
ATOM 694 C C . LEU A 1 90 ? 31.551 -7.810 1.889 1.00 69.75 90 LEU A C 1
ATOM 696 O O . LEU A 1 90 ? 31.618 -9.042 1.964 1.00 69.75 90 LEU A O 1
ATOM 700 N N 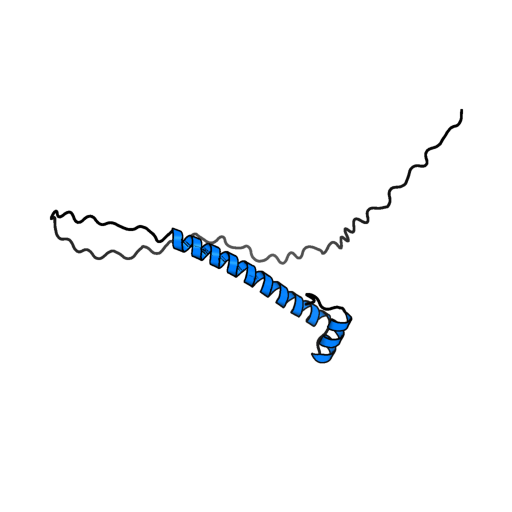. PRO A 1 91 ? 31.746 -7.020 2.960 1.00 70.31 91 PRO A N 1
ATOM 701 C CA . PRO A 1 91 ? 31.902 -7.589 4.287 1.00 70.31 91 PRO A CA 1
ATOM 702 C C . PRO A 1 91 ? 30.639 -8.389 4.638 1.00 70.31 91 PRO A C 1
ATOM 704 O O . PRO A 1 91 ? 29.541 -8.016 4.204 1.00 70.31 91 PRO A O 1
ATOM 707 N N . PRO A 1 92 ? 30.766 -9.480 5.417 1.00 66.81 92 PRO A N 1
ATOM 708 C CA . PRO A 1 92 ? 29.602 -10.192 5.916 1.00 66.81 92 PRO A CA 1
ATOM 709 C C . PRO A 1 92 ? 28.697 -9.176 6.605 1.00 66.81 92 PRO A C 1
ATOM 711 O O . PRO A 1 92 ? 29.184 -8.314 7.337 1.00 66.81 92 PRO A O 1
ATOM 714 N N . TYR A 1 93 ? 27.397 -9.248 6.319 1.00 61.44 93 TYR A N 1
ATOM 715 C CA . TYR A 1 93 ? 26.379 -8.434 6.966 1.00 61.44 93 TYR A CA 1
ATOM 716 C C . TYR A 1 93 ? 26.555 -8.530 8.486 1.00 61.44 93 TYR A C 1
ATOM 718 O O . TYR A 1 93 ? 26.060 -9.461 9.119 1.00 61.44 93 TYR A O 1
ATOM 726 N N . SER A 1 94 ? 27.271 -7.578 9.084 1.00 62.19 94 SER A N 1
ATOM 727 C CA . SER A 1 94 ? 27.218 -7.368 10.520 1.00 62.19 94 SER A CA 1
ATOM 728 C C . SER A 1 94 ? 25.773 -7.019 10.812 1.00 62.19 94 SER A C 1
ATOM 730 O O . SER A 1 94 ? 25.285 -5.970 10.390 1.00 62.19 94 SER A O 1
ATOM 732 N N . LEU A 1 95 ? 25.089 -7.919 11.517 1.00 58.62 95 LEU A N 1
ATOM 733 C CA . LEU A 1 95 ? 23.772 -7.722 12.117 1.00 58.62 95 LEU A CA 1
ATOM 734 C C . LEU A 1 95 ? 23.846 -6.664 13.229 1.00 58.62 95 LEU A C 1
ATOM 736 O O . LEU A 1 95 ? 23.395 -6.883 14.351 1.00 58.62 95 LEU A O 1
ATOM 740 N N . TYR A 1 96 ? 24.432 -5.504 12.939 1.00 59.19 96 TYR A N 1
ATOM 741 C CA . TYR A 1 96 ? 24.354 -4.355 13.811 1.00 59.19 96 TYR A CA 1
ATOM 742 C C . TYR A 1 96 ? 23.003 -3.695 13.543 1.00 59.19 96 TYR A C 1
ATOM 744 O O . TYR A 1 96 ? 22.859 -2.791 12.724 1.00 59.19 96 TYR A O 1
ATOM 752 N N . TYR A 1 97 ? 21.994 -4.183 14.257 1.00 61.75 97 TYR A N 1
ATOM 753 C CA . TYR A 1 97 ? 20.776 -3.429 14.499 1.00 61.75 97 TYR A CA 1
ATOM 754 C C . TYR A 1 97 ? 21.142 -2.122 15.214 1.00 61.75 97 TYR A C 1
ATOM 756 O O . TYR A 1 97 ? 21.617 -2.191 16.351 1.00 61.75 97 TYR A O 1
ATOM 764 N N . PRO A 1 98 ? 20.936 -0.931 14.620 1.00 66.31 98 PRO A N 1
ATOM 765 C CA . PRO A 1 98 ? 21.025 0.287 15.408 1.00 66.31 98 PRO A CA 1
ATOM 766 C C . PRO A 1 98 ? 19.964 0.204 16.515 1.00 66.31 98 PRO A C 1
ATOM 768 O O . PRO A 1 98 ? 18.840 -0.237 16.237 1.00 66.31 98 PRO A O 1
ATOM 771 N N . PRO A 1 99 ? 20.267 0.608 17.763 1.00 59.56 99 PRO A N 1
ATOM 772 C CA . PRO A 1 99 ? 19.210 0.778 18.741 1.00 59.56 99 PRO A CA 1
ATOM 773 C C . PRO A 1 99 ? 18.216 1.780 18.156 1.00 59.56 99 PRO A C 1
ATOM 775 O O . PRO A 1 99 ? 18.604 2.858 17.699 1.00 59.56 99 PRO A O 1
ATOM 778 N N . VAL A 1 100 ? 16.932 1.416 18.143 1.00 57.75 100 VAL A N 1
ATOM 779 C CA . VAL A 1 100 ? 15.858 2.383 17.934 1.00 57.75 100 VAL A CA 1
ATOM 780 C C . VAL A 1 100 ? 15.975 3.361 19.105 1.00 57.75 100 VAL A C 1
ATOM 782 O O . VAL A 1 100 ? 15.533 3.104 20.222 1.00 57.75 100 VAL A O 1
ATOM 785 N N . THR A 1 101 ? 16.680 4.470 18.897 1.00 60.31 101 THR A N 1
ATOM 786 C CA . THR A 1 101 ? 16.521 5.612 19.778 1.00 60.31 101 THR A CA 1
ATOM 787 C C . THR A 1 101 ? 15.150 6.144 19.418 1.00 60.31 101 THR A C 1
ATOM 789 O O . THR A 1 101 ? 14.879 6.558 18.291 1.00 60.31 101 THR A O 1
ATOM 792 N N . SER A 1 102 ? 14.225 5.995 20.359 1.00 54.69 102 SER A N 1
ATOM 793 C CA . SER A 1 102 ? 12.874 6.522 20.269 1.00 54.69 102 SER A CA 1
ATOM 794 C C . SER A 1 102 ? 12.948 8.052 20.307 1.00 54.69 102 SER A C 1
ATOM 796 O O . SER A 1 102 ? 12.624 8.688 21.303 1.00 54.69 102 SER A O 1
ATOM 798 N N . GLY A 1 103 ? 13.446 8.649 19.228 1.00 45.69 103 GLY A N 1
ATOM 799 C CA . GLY A 1 103 ? 13.497 10.077 19.000 1.00 45.69 103 GLY A CA 1
ATOM 800 C C . GLY A 1 103 ? 12.199 10.504 18.347 1.00 45.69 103 GLY A C 1
ATOM 801 O O . GLY A 1 103 ? 12.126 10.647 17.128 1.00 45.69 103 GLY A O 1
ATOM 802 N N . TYR A 1 104 ? 11.170 10.744 19.156 1.00 43.62 104 TYR A N 1
ATOM 803 C CA . TYR A 1 104 ? 10.112 11.663 18.760 1.00 43.62 104 TYR A CA 1
ATOM 804 C C . TYR A 1 104 ? 10.751 13.048 18.621 1.00 43.62 104 TYR A C 1
ATOM 806 O O . TYR A 1 104 ? 10.687 13.865 19.531 1.00 43.62 104 TYR A O 1
ATOM 814 N N . SER A 1 105 ? 11.385 13.333 17.484 1.00 46.06 105 SER A N 1
ATOM 815 C CA . SER A 1 105 ? 11.663 14.711 17.092 1.00 46.06 105 SER A CA 1
ATOM 816 C C . SER A 1 105 ? 10.368 15.281 16.522 1.00 46.06 105 SER A C 1
ATOM 818 O O . SER A 1 105 ? 10.197 15.469 15.323 1.00 46.06 105 SER A O 1
ATOM 820 N N . THR A 1 106 ? 9.399 15.487 17.413 1.00 47.59 106 THR A N 1
ATOM 821 C CA . THR A 1 106 ? 8.368 16.483 17.166 1.00 47.59 106 THR A CA 1
ATOM 822 C C . THR A 1 106 ? 9.002 17.790 17.611 1.00 47.59 106 THR A C 1
ATOM 824 O O . THR A 1 106 ? 9.032 18.093 18.800 1.00 47.59 106 THR A O 1
ATOM 827 N N . THR A 1 107 ? 9.542 18.566 16.669 1.00 49.72 107 THR A N 1
ATOM 828 C CA . THR A 1 107 ? 9.605 20.018 16.865 1.00 49.72 107 THR A CA 1
ATOM 829 C C . THR A 1 107 ? 8.151 20.483 16.931 1.00 49.72 107 THR A C 1
ATOM 831 O O . THR A 1 107 ? 7.527 20.832 15.936 1.00 49.72 107 THR A O 1
ATOM 834 N N . VAL A 1 108 ? 7.562 20.384 18.124 1.00 50.38 108 VAL A N 1
ATOM 835 C CA . VAL A 1 108 ? 6.492 21.286 18.519 1.00 50.38 108 VAL A CA 1
ATOM 836 C C . VAL A 1 108 ? 7.225 22.594 18.738 1.00 50.38 108 VAL A C 1
ATOM 838 O O . VAL A 1 108 ? 7.919 22.768 19.737 1.00 50.38 108 VAL A O 1
ATOM 841 N N . GLN A 1 109 ? 7.157 23.478 17.748 1.00 40.81 109 GLN A N 1
ATOM 842 C CA . GLN A 1 109 ? 7.535 24.866 17.936 1.00 40.81 109 GLN A CA 1
ATOM 843 C C . GLN A 1 109 ? 6.669 25.397 19.081 1.00 40.81 109 GLN A C 1
ATOM 845 O O . GLN A 1 109 ? 5.462 25.577 18.928 1.00 40.81 109 GLN A O 1
ATOM 850 N N . ALA A 1 110 ? 7.273 25.533 20.261 1.00 51.81 110 ALA A N 1
ATOM 851 C CA . ALA A 1 110 ? 6.622 26.119 21.417 1.00 51.81 110 ALA A CA 1
ATOM 852 C C . ALA A 1 110 ? 6.128 27.526 21.037 1.00 51.81 110 ALA A C 1
ATOM 854 O O . ALA A 1 110 ? 6.861 28.251 20.353 1.00 51.81 110 ALA A O 1
ATOM 855 N N . PRO A 1 111 ? 4.918 27.940 21.450 1.00 50.75 111 PRO A N 1
ATOM 856 C CA . PRO A 1 111 ? 4.535 29.335 21.323 1.00 50.75 111 PRO A CA 1
ATOM 857 C C . PRO A 1 111 ? 5.556 30.170 22.100 1.00 50.75 111 PRO A C 1
ATOM 859 O O . PRO A 1 111 ? 5.837 29.917 23.271 1.00 50.75 111 PRO A O 1
ATOM 862 N N . THR A 1 112 ? 6.158 31.136 21.414 1.00 58.97 112 THR A N 1
ATOM 863 C CA . THR A 1 112 ? 7.085 32.108 21.992 1.00 58.97 112 THR A CA 1
ATOM 864 C C . THR A 1 112 ? 6.474 32.738 23.248 1.00 58.97 112 THR A C 1
ATOM 866 O O . THR A 1 112 ? 5.337 33.214 23.165 1.00 58.97 112 THR A O 1
ATOM 869 N N . PRO A 1 113 ? 7.186 32.824 24.386 1.00 54.94 113 PRO A N 1
ATOM 870 C CA . PRO A 1 113 ? 6.734 33.670 25.478 1.00 54.94 113 PRO A CA 1
ATOM 871 C C . PRO A 1 113 ? 6.826 35.129 25.020 1.00 54.94 113 PRO A C 1
ATOM 873 O O . PRO A 1 113 ? 7.912 35.676 24.823 1.00 54.94 113 PRO A O 1
ATOM 876 N N . VAL A 1 114 ? 5.669 35.758 24.823 1.00 60.31 114 VAL A N 1
ATOM 877 C CA . VAL A 1 114 ? 5.561 37.212 24.706 1.00 60.31 114 VAL A CA 1
ATOM 878 C C . VAL A 1 114 ? 6.108 37.828 25.996 1.00 60.31 114 VAL A C 1
ATOM 880 O O . VAL A 1 114 ? 5.558 37.626 27.077 1.00 60.31 114 VAL A O 1
ATOM 883 N N . ARG A 1 115 ? 7.236 38.541 25.906 1.00 52.66 115 ARG A N 1
ATOM 884 C CA . ARG A 1 115 ? 7.731 39.372 27.013 1.00 52.66 115 ARG A CA 1
ATOM 885 C C . ARG A 1 115 ? 6.673 40.442 27.302 1.00 52.66 115 ARG A C 1
ATOM 887 O O . ARG A 1 115 ? 6.334 41.176 26.375 1.00 52.66 115 ARG A O 1
ATOM 894 N N . PRO A 1 116 ? 6.185 40.594 28.542 1.00 52.56 116 PRO A N 1
ATOM 895 C CA . PRO A 1 116 ? 5.420 41.776 28.896 1.00 52.56 116 PRO A CA 1
ATOM 896 C C . PRO A 1 116 ? 6.356 42.990 28.854 1.00 52.56 116 PRO A C 1
ATOM 898 O O . PRO A 1 116 ? 7.353 43.066 29.574 1.00 52.56 116 PRO A O 1
ATOM 901 N N . THR A 1 117 ? 6.057 43.928 27.962 1.00 56.31 117 THR A N 1
ATOM 902 C CA . THR A 1 117 ? 6.574 45.296 27.997 1.00 56.31 117 THR A CA 1
ATOM 903 C C . THR A 1 117 ? 6.082 45.963 29.277 1.00 56.31 117 THR A C 1
ATOM 905 O O . THR A 1 117 ? 4.882 46.185 29.431 1.00 56.31 117 THR A O 1
ATOM 908 N N . LEU A 1 118 ? 6.995 46.286 30.196 1.00 55.66 118 LEU A N 1
ATOM 909 C CA . LEU A 1 118 ? 6.715 47.239 31.266 1.00 55.66 118 LEU A CA 1
ATOM 910 C C . LEU A 1 118 ? 6.640 48.630 30.632 1.00 55.66 118 LEU A C 1
ATOM 912 O O . LEU A 1 118 ? 7.661 49.260 30.363 1.00 55.66 118 LEU A O 1
ATOM 916 N N . SER A 1 119 ? 5.420 49.074 30.341 1.00 53.19 119 SER A N 1
ATOM 917 C CA . SER A 1 119 ? 5.150 50.483 30.088 1.00 53.19 119 SER A CA 1
ATOM 918 C C . SER A 1 119 ? 5.345 51.271 31.380 1.00 53.19 119 SER A C 1
ATOM 920 O O . SER A 1 119 ? 4.741 50.947 32.395 1.00 53.19 119 SER A O 1
ATOM 922 N N . SER A 1 120 ? 6.162 52.318 31.266 1.00 50.81 120 SER A N 1
ATOM 923 C CA . SER A 1 120 ? 6.034 53.615 31.934 1.00 50.81 120 SER A CA 1
ATOM 924 C C . SER A 1 120 ? 5.858 53.606 33.460 1.00 50.81 120 SER A C 1
ATOM 926 O O . SER A 1 120 ? 4.762 53.466 33.995 1.00 50.81 120 SER A O 1
ATOM 928 N N . LEU A 1 121 ? 6.966 53.883 34.151 1.00 51.22 121 LEU A N 1
ATOM 929 C CA . LEU A 1 121 ? 6.944 54.634 35.402 1.00 51.22 121 LEU A CA 1
ATOM 930 C C . LEU A 1 121 ? 8.007 55.738 35.310 1.00 51.22 121 LEU A C 1
ATOM 932 O O . LEU A 1 121 ? 9.182 55.495 35.580 1.00 51.22 121 LEU A O 1
ATOM 936 N N . VAL A 1 122 ? 7.566 56.893 34.807 1.00 48.66 122 VAL A N 1
ATOM 937 C CA . VAL A 1 122 ? 8.015 58.288 35.014 1.00 48.66 122 VAL A CA 1
ATOM 938 C C . VAL A 1 122 ? 7.399 59.135 33.911 1.00 48.66 122 VAL A C 1
ATOM 940 O O . VAL A 1 122 ? 7.515 58.732 32.730 1.00 48.66 122 VAL A O 1
#